Protein AF-A0A4Y2VMX2-F1 (afdb_monomer)

InterPro domains:
  IPR036388 Winged helix-like DNA-binding domain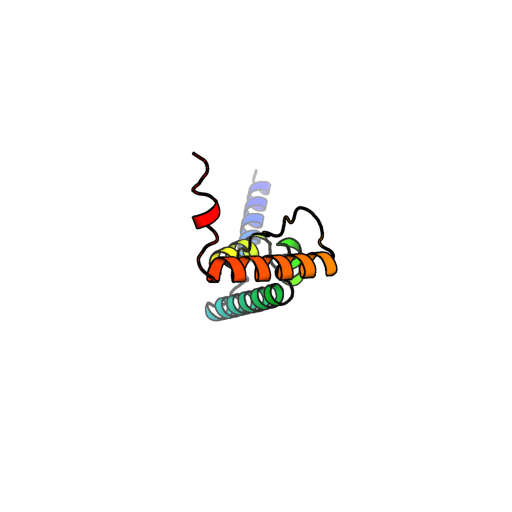 superfamily [G3DSA:1.10.10.10] (38-73)

Nearest PDB structures (foldseek):
  3hos-assembly1_B  TM=8.290E-01  e=6.792E-04  Drosophila mauritiana
  4r79-assembly1_B  TM=8.189E-01  e=7.805E-04  Drosophila mauritiana
  5hoo-assembly1_A  TM=7.854E-01  e=2.066E-03  Drosophila mauritiana
  2zny-assembly2_C  TM=8.912E-01  e=9.463E-02  Pyrococcus horikoshii
  2cfx-assembly1_C  TM=6.845E-01  e=1.436E-01  Bacillus subtilis

pLDDT: mean 76.53, std 14.39, range [38.0, 94.81]

Solvent-accessible surface area (backbone atoms only — not comparable to full-atom values): 7349 Å² total; per-residue (Å²): 112,73,66,59,51,51,52,54,50,51,51,52,51,51,54,50,52,71,72,66,73,75,86,61,50,78,65,53,50,49,52,51,54,50,51,55,52,51,53,54,52,50,50,44,69,76,43,74,80,68,48,66,60,60,54,19,68,76,66,76,43,61,48,69,60,52,52,53,47,34,59,74,70,64,66,73,80,74,90,82,76,83,66,96,65,92,77,52,70,72,57,49,53,56,48,52,52,50,49,51,54,52,50,55,50,53,74,64,68,60,63,69,72,74,71,70,82,81,124

Sequence (119 aa):
MHTEFLLRLTATILCRKQHAEIDLDASEIMILMLKIKNSLVALLHEDSCQTLVELSESLAVDHTTISKRLKALRMIQKQCHRVSYQLKARDVERRLFTYEQLLQRQKREGFLHRFVDWR

Radius of gyration: 29.18 Å; Cα contacts (8 Å, |Δi|>4): 30; chains: 1; bounding box: 73×32×82 Å

Organism: Araneus ventricosus (NCBI:txid182803)

Mean predicted aligned error: 16.68 Å

Foldseek 3Di:
DVVVVVVVVVVVVVVVVVVVPPPQPPVSVVVVVVVLLVVLVVVCVVPVPDDLVNSCVVVVHDSVVVVVSCVVVVVDDDPPPVDVDDDDPVRVVVVVVVVVVVVVVVVVPDPVVVVPPPD

Secondary structure (DSSP, 8-state):
-HHHHHHHHHHHHHHHHHTS-----HHHHHHHHHHHHHHHHHHHHH-TT--HHHHHHHHT--HHHHHHHHHHTT---------SSPPPHHHHHHHHHHHHHHHHHHHTS-TTTTSS---

Structure (mmCIF, N/CA/C/O backbone):
data_AF-A0A4Y2VMX2-F1
#
_entry.id   AF-A0A4Y2VMX2-F1
#
loop_
_atom_site.group_PDB
_atom_site.id
_atom_site.type_symbol
_atom_site.label_atom_id
_atom_site.label_alt_id
_atom_site.label_comp_id
_atom_site.label_asym_id
_atom_site.label_entity_id
_atom_site.label_seq_id
_atom_site.pdbx_PDB_ins_code
_atom_site.Cartn_x
_atom_site.Cartn_y
_atom_site.Cartn_z
_atom_site.occupancy
_atom_site.B_iso_or_equiv
_atom_site.auth_seq_id
_atom_site.auth_comp_id
_atom_site.auth_asym_id
_atom_site.auth_atom_id
_atom_site.pdbx_PDB_model_num
ATOM 1 N N . MET A 1 1 ? 17.153 5.785 -51.614 1.00 56.00 1 MET A N 1
ATOM 2 C CA . MET A 1 1 ? 17.048 4.306 -51.705 1.00 56.00 1 MET A CA 1
ATOM 3 C C . MET A 1 1 ? 18.207 3.580 -51.008 1.00 56.00 1 MET A C 1
ATOM 5 O O . MET A 1 1 ? 17.963 3.077 -49.922 1.00 56.00 1 MET A O 1
ATOM 9 N N . HIS A 1 2 ? 19.454 3.537 -51.511 1.00 58.00 2 HIS A N 1
ATOM 10 C CA . HIS A 1 2 ? 20.529 2.783 -50.812 1.00 58.00 2 HIS A CA 1
ATOM 11 C C . HIS A 1 2 ? 20.955 3.365 -49.446 1.00 58.00 2 HIS A C 1
ATOM 13 O O . HIS A 1 2 ? 21.206 2.611 -48.510 1.00 58.00 2 HIS A O 1
ATOM 19 N N . THR A 1 3 ? 21.013 4.691 -49.303 1.00 58.62 3 THR A N 1
ATOM 20 C CA . THR A 1 3 ? 21.452 5.363 -48.063 1.00 58.62 3 THR A CA 1
ATOM 21 C C . THR A 1 3 ? 20.500 5.136 -46.886 1.00 58.62 3 THR A C 1
ATOM 23 O O . THR A 1 3 ? 20.945 4.816 -45.789 1.00 58.62 3 THR A O 1
ATOM 26 N N . GLU A 1 4 ? 19.187 5.215 -47.112 1.00 64.88 4 GLU A N 1
ATOM 27 C CA . GLU A 1 4 ? 18.166 4.921 -46.094 1.00 64.88 4 GLU A CA 1
ATOM 28 C C . GLU A 1 4 ? 18.179 3.455 -45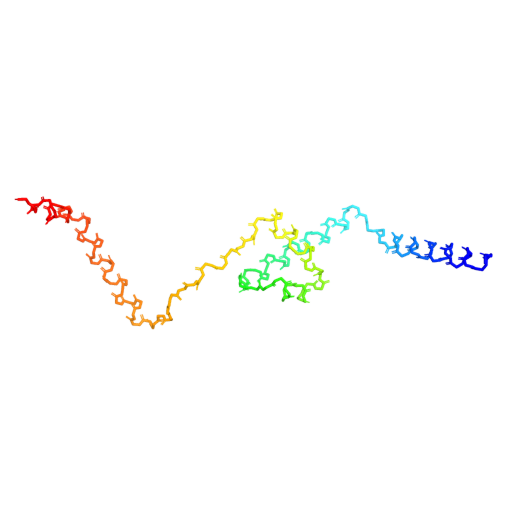.655 1.00 64.88 4 GLU A C 1
ATOM 30 O O . GLU A 1 4 ? 17.960 3.163 -44.481 1.00 64.88 4 GLU A O 1
ATOM 35 N N . PHE A 1 5 ? 18.459 2.525 -46.575 1.00 72.19 5 PHE A N 1
ATOM 36 C CA . PHE A 1 5 ? 18.582 1.109 -46.238 1.00 72.19 5 PHE A CA 1
ATOM 37 C C . PHE A 1 5 ? 19.769 0.867 -45.298 1.00 72.19 5 PHE A C 1
ATOM 39 O O . PHE A 1 5 ? 19.615 0.200 -44.276 1.00 72.19 5 PHE A O 1
ATOM 46 N N . LEU A 1 6 ? 20.924 1.479 -45.587 1.00 74.44 6 LEU A N 1
ATOM 47 C CA . LEU A 1 6 ? 22.097 1.418 -44.713 1.00 74.44 6 LEU A CA 1
ATOM 48 C C . LEU A 1 6 ? 21.833 2.075 -43.350 1.00 74.44 6 LEU A C 1
ATOM 50 O O . LEU A 1 6 ? 22.184 1.482 -42.336 1.00 74.44 6 LEU A O 1
ATOM 54 N N . LEU A 1 7 ? 21.155 3.228 -43.304 1.00 72.75 7 LEU A N 1
ATOM 55 C CA . LEU A 1 7 ? 20.778 3.895 -42.047 1.00 72.75 7 LEU A CA 1
ATOM 56 C C . LEU A 1 7 ? 19.792 3.067 -41.204 1.00 72.75 7 LEU A C 1
ATOM 58 O O . LEU A 1 7 ? 19.941 2.988 -39.986 1.00 72.75 7 LEU A O 1
ATOM 62 N N . ARG A 1 8 ? 18.810 2.399 -41.824 1.00 75.81 8 ARG A N 1
ATOM 63 C CA . ARG A 1 8 ? 17.910 1.473 -41.108 1.00 75.81 8 ARG A CA 1
ATOM 64 C C . ARG A 1 8 ? 18.655 0.233 -40.619 1.00 75.81 8 ARG A C 1
ATOM 66 O O . ARG A 1 8 ? 18.382 -0.234 -39.512 1.00 75.81 8 ARG A O 1
ATOM 73 N N . LEU A 1 9 ? 19.604 -0.285 -41.398 1.00 72.12 9 LEU A N 1
ATOM 74 C CA . LEU A 1 9 ? 20.417 -1.437 -41.009 1.00 72.12 9 LEU A CA 1
ATOM 75 C C . LEU A 1 9 ? 21.340 -1.097 -39.827 1.00 72.12 9 LEU A C 1
ATOM 77 O O . LEU A 1 9 ? 21.352 -1.837 -38.844 1.00 72.12 9 LEU A O 1
ATOM 81 N N . THR A 1 10 ? 22.043 0.040 -39.864 1.00 69.50 10 THR A N 1
ATOM 82 C CA . THR A 1 10 ? 22.903 0.482 -38.753 1.00 69.50 10 THR A CA 1
ATOM 83 C C . THR A 1 10 ? 22.095 0.825 -37.506 1.00 69.50 10 THR A C 1
ATOM 85 O O . THR A 1 10 ? 22.485 0.394 -36.425 1.00 69.50 10 THR A O 1
ATOM 88 N N . ALA A 1 11 ? 20.936 1.483 -37.630 1.00 70.19 11 ALA A N 1
ATOM 89 C CA . ALA A 1 11 ? 20.029 1.711 -36.501 1.00 70.19 11 ALA A CA 1
ATOM 90 C C . ALA A 1 11 ? 19.537 0.391 -35.873 1.00 70.19 11 ALA A C 1
ATOM 92 O O . ALA A 1 11 ? 19.523 0.253 -34.650 1.00 70.19 11 ALA A O 1
ATOM 93 N N . THR A 1 12 ? 19.205 -0.614 -36.692 1.00 67.69 12 THR A N 1
ATOM 94 C CA . THR A 1 12 ? 18.780 -1.940 -36.206 1.00 67.69 12 THR A CA 1
ATOM 95 C C . THR A 1 12 ? 19.921 -2.679 -35.497 1.00 67.69 12 THR A C 1
ATOM 97 O O . THR A 1 12 ? 19.697 -3.316 -34.469 1.00 67.69 12 THR A O 1
ATOM 100 N N . ILE A 1 13 ? 21.154 -2.585 -36.006 1.00 68.44 13 ILE A N 1
ATOM 101 C CA . ILE A 1 13 ? 22.342 -3.198 -35.388 1.00 68.44 13 ILE A CA 1
ATOM 102 C C . ILE A 1 13 ? 22.733 -2.472 -34.090 1.00 68.44 13 ILE A C 1
ATOM 104 O O . ILE A 1 13 ? 23.072 -3.128 -33.107 1.00 68.44 13 ILE A O 1
ATOM 108 N N . LEU A 1 14 ? 22.639 -1.140 -34.052 1.00 61.03 14 LEU A N 1
ATOM 109 C CA . LEU A 1 14 ? 22.915 -0.333 -32.860 1.00 61.03 14 LEU A CA 1
ATOM 110 C C . LEU A 1 14 ? 21.894 -0.613 -31.745 1.00 61.03 14 LEU A C 1
ATOM 112 O O . LEU A 1 14 ? 22.278 -0.824 -30.597 1.00 61.03 14 LEU A O 1
ATOM 116 N N . CYS A 1 15 ? 20.610 -0.712 -32.099 1.00 58.34 15 CYS A N 1
ATOM 117 C CA . CYS A 1 15 ? 19.542 -1.092 -31.175 1.00 58.34 15 CYS A CA 1
ATOM 118 C C . CYS A 1 15 ? 19.725 -2.532 -30.653 1.00 58.34 15 CYS A C 1
ATOM 120 O O . CYS A 1 15 ? 19.591 -2.776 -29.457 1.00 58.34 15 CYS A O 1
ATOM 122 N N . ARG A 1 16 ? 20.146 -3.479 -31.509 1.00 54.94 16 ARG A N 1
ATOM 123 C CA . ARG A 1 16 ? 20.530 -4.835 -31.066 1.00 54.94 16 ARG A CA 1
ATOM 124 C C . ARG A 1 16 ? 21.731 -4.838 -30.117 1.00 54.94 16 ARG A C 1
ATOM 126 O O . ARG A 1 16 ? 21.717 -5.620 -29.176 1.00 54.94 16 ARG A O 1
ATOM 133 N N . LYS A 1 17 ? 22.732 -3.968 -30.315 1.00 51.88 17 LYS A N 1
ATOM 134 C CA . LYS A 1 17 ? 23.859 -3.826 -29.374 1.00 51.88 17 LYS A CA 1
ATOM 135 C C . LYS A 1 17 ? 23.417 -3.308 -28.003 1.00 51.88 17 LYS A C 1
ATOM 137 O O . LYS A 1 17 ? 23.847 -3.862 -27.003 1.00 51.88 17 LYS A O 1
ATOM 142 N N . GLN A 1 18 ? 22.520 -2.323 -27.943 1.00 49.25 18 GLN A N 1
ATOM 143 C CA . GLN A 1 18 ? 21.989 -1.816 -26.665 1.00 49.25 18 GLN A CA 1
ATOM 144 C C . GLN A 1 18 ? 21.154 -2.854 -25.891 1.00 49.25 18 GLN A C 1
ATOM 146 O O . GLN A 1 18 ? 21.035 -2.754 -24.675 1.00 49.25 18 GLN A O 1
ATOM 151 N N . HIS A 1 19 ? 20.610 -3.868 -26.569 1.00 38.00 19 HIS A N 1
ATOM 152 C CA . HIS A 1 19 ? 19.923 -4.998 -25.934 1.00 38.00 19 HIS A CA 1
ATOM 153 C C . HIS A 1 19 ? 20.832 -6.196 -25.605 1.00 38.00 19 HIS A C 1
ATOM 155 O O . HIS A 1 19 ? 20.337 -7.177 -25.057 1.00 38.00 19 HIS A O 1
ATOM 161 N N . ALA A 1 20 ? 22.128 -6.134 -25.926 1.00 47.88 20 ALA A N 1
ATOM 162 C CA . ALA A 1 20 ? 23.084 -7.227 -25.728 1.00 47.88 20 ALA A CA 1
ATOM 163 C C . ALA A 1 20 ? 24.052 -7.002 -24.549 1.00 47.88 20 ALA A C 1
ATOM 165 O O . ALA A 1 20 ? 24.980 -7.781 -24.382 1.00 47.88 20 ALA A O 1
ATOM 166 N N . GLU A 1 21 ? 23.867 -5.943 -23.753 1.00 50.75 21 GLU A N 1
ATOM 167 C CA . GLU A 1 21 ? 24.781 -5.589 -22.655 1.00 50.75 21 GLU A CA 1
ATOM 168 C C . GLU A 1 21 ? 24.033 -5.364 -21.331 1.00 50.75 21 GLU A C 1
ATOM 170 O O . GLU A 1 21 ? 24.202 -4.370 -20.631 1.00 50.75 21 GLU A O 1
ATOM 175 N N . ILE A 1 22 ? 23.189 -6.341 -20.993 1.00 53.59 22 ILE A N 1
ATOM 176 C CA . ILE A 1 22 ? 22.912 -6.723 -19.605 1.00 53.59 22 ILE A CA 1
ATOM 177 C C . ILE A 1 22 ? 22.988 -8.258 -19.554 1.00 53.59 22 ILE A C 1
ATOM 179 O O . ILE A 1 22 ? 21.978 -8.938 -19.373 1.00 53.59 22 ILE A O 1
ATOM 183 N N . ASP A 1 23 ? 24.196 -8.801 -19.738 1.00 55.59 23 ASP A N 1
ATOM 184 C CA . ASP A 1 23 ? 24.535 -10.206 -19.443 1.00 55.59 23 ASP A CA 1
ATOM 185 C C . ASP A 1 23 ? 24.587 -10.411 -17.912 1.00 55.59 23 ASP A C 1
ATOM 187 O O . ASP A 1 23 ? 25.599 -10.816 -17.349 1.00 55.59 23 ASP A O 1
ATOM 191 N N . LEU A 1 24 ? 23.488 -10.082 -17.219 1.00 60.56 24 LEU A N 1
ATOM 192 C CA . LEU A 1 24 ? 23.289 -10.494 -15.832 1.00 60.56 24 LEU A CA 1
ATOM 193 C C . LEU A 1 24 ? 22.926 -11.975 -15.841 1.00 60.56 24 LEU A C 1
ATOM 195 O O . LEU A 1 24 ? 21.917 -12.363 -16.445 1.00 60.56 24 LEU A O 1
ATOM 199 N N . ASP A 1 25 ? 23.703 -12.799 -15.146 1.00 78.25 25 ASP A N 1
ATOM 200 C CA . ASP A 1 25 ? 23.364 -14.213 -15.026 1.00 78.25 25 ASP A CA 1
ATOM 201 C C . ASP A 1 25 ? 22.069 -14.414 -14.204 1.00 78.25 25 ASP A C 1
ATOM 203 O O . ASP A 1 25 ? 21.551 -13.512 -13.533 1.00 78.25 25 ASP A O 1
ATOM 207 N N . ALA A 1 26 ? 21.492 -15.619 -14.250 1.00 72.31 26 ALA A N 1
ATOM 208 C CA . ALA A 1 26 ? 20.229 -15.901 -13.562 1.00 72.31 26 ALA A CA 1
ATOM 209 C C . ALA A 1 26 ? 20.292 -15.673 -12.033 1.00 72.31 26 ALA A C 1
ATOM 211 O O . ALA A 1 26 ? 19.269 -15.364 -11.412 1.00 72.31 26 ALA A O 1
ATOM 212 N N . SER A 1 27 ? 21.474 -15.803 -11.423 1.00 77.44 27 SER A N 1
ATOM 213 C CA . SER A 1 27 ? 21.724 -15.506 -10.012 1.00 77.44 27 SER A CA 1
ATOM 214 C C . SER A 1 27 ? 21.835 -14.000 -9.755 1.00 77.44 27 SER A C 1
ATOM 216 O O . SER A 1 27 ? 21.241 -13.512 -8.792 1.00 77.44 27 SER A O 1
ATOM 218 N N . GLU A 1 28 ? 22.467 -13.235 -10.644 1.00 80.44 28 GLU A N 1
ATOM 219 C CA . GLU A 1 28 ? 22.553 -11.774 -10.540 1.00 80.44 28 GLU A CA 1
ATOM 220 C C . GLU A 1 28 ? 21.180 -11.110 -10.732 1.00 80.44 28 GLU A C 1
ATOM 222 O O . GLU A 1 28 ? 20.789 -10.241 -9.944 1.00 80.44 28 GLU A O 1
ATOM 227 N N . ILE A 1 29 ? 20.378 -11.595 -11.690 1.00 76.38 29 ILE A N 1
ATOM 228 C CA . ILE A 1 29 ? 18.965 -11.209 -11.854 1.00 76.38 29 ILE A CA 1
ATOM 229 C C . ILE A 1 29 ? 18.171 -11.514 -10.573 1.00 76.38 29 ILE A C 1
ATOM 231 O O . ILE A 1 29 ? 17.362 -10.692 -10.126 1.00 76.38 29 ILE A O 1
ATOM 235 N N . MET A 1 30 ? 18.398 -12.678 -9.953 1.00 77.50 30 MET A N 1
ATOM 236 C CA . MET A 1 30 ? 17.739 -13.065 -8.701 1.00 77.50 30 MET A CA 1
ATOM 237 C C . MET A 1 30 ? 18.147 -12.157 -7.529 1.00 77.50 30 MET A C 1
ATOM 239 O O . MET A 1 30 ? 17.276 -11.732 -6.762 1.00 77.50 30 MET A O 1
ATOM 243 N N . ILE A 1 31 ? 19.433 -11.811 -7.411 1.00 84.12 31 ILE A N 1
ATOM 244 C CA . ILE A 1 31 ? 19.964 -10.881 -6.401 1.00 84.12 31 ILE A CA 1
ATOM 245 C C . ILE A 1 31 ? 19.339 -9.492 -6.575 1.00 84.12 31 ILE A C 1
ATOM 247 O O . ILE A 1 31 ? 18.824 -8.928 -5.603 1.00 84.12 31 ILE A O 1
ATOM 251 N N . LEU A 1 32 ? 19.297 -8.965 -7.803 1.00 81.75 32 LEU A N 1
ATOM 252 C CA . LEU A 1 32 ? 18.678 -7.672 -8.106 1.00 81.75 32 LEU A CA 1
ATOM 253 C C . LEU A 1 32 ? 17.180 -7.673 -7.746 1.00 81.75 32 LEU A C 1
ATOM 255 O O . LEU A 1 32 ? 16.692 -6.767 -7.064 1.00 81.75 32 LEU A O 1
ATOM 259 N N . MET A 1 33 ? 16.455 -8.734 -8.119 1.00 81.88 33 MET A N 1
ATOM 260 C CA . MET A 1 33 ? 15.040 -8.910 -7.768 1.00 81.88 33 MET A CA 1
ATOM 261 C C . MET A 1 33 ? 14.793 -8.996 -6.258 1.00 81.88 33 MET A C 1
ATOM 263 O O . MET A 1 33 ? 13.747 -8.526 -5.787 1.00 81.88 33 MET A O 1
ATOM 267 N N . LEU A 1 34 ? 15.698 -9.624 -5.503 1.00 85.38 34 LEU A N 1
ATOM 268 C CA . LEU A 1 34 ? 15.601 -9.732 -4.049 1.00 85.38 34 LEU A CA 1
ATOM 269 C C . LEU A 1 34 ? 15.889 -8.383 -3.378 1.00 85.38 34 LEU A C 1
ATOM 271 O O . LEU A 1 34 ? 15.138 -7.985 -2.488 1.00 85.38 34 LEU A O 1
ATOM 275 N N . LYS A 1 35 ? 16.900 -7.649 -3.859 1.00 87.62 35 LYS A N 1
ATOM 276 C CA . LYS A 1 35 ? 17.241 -6.299 -3.388 1.00 87.62 35 LYS A CA 1
ATOM 277 C C . LYS A 1 35 ? 16.066 -5.334 -3.570 1.00 87.62 35 LYS A C 1
ATOM 279 O O . LYS A 1 35 ? 15.602 -4.768 -2.584 1.00 87.62 35 LYS A O 1
ATOM 284 N N . ILE A 1 36 ? 15.503 -5.249 -4.781 1.00 84.94 36 ILE A N 1
ATOM 285 C CA . ILE A 1 36 ? 14.321 -4.412 -5.071 1.00 84.94 36 ILE A CA 1
ATOM 286 C C . ILE A 1 36 ? 13.131 -4.811 -4.185 1.00 84.94 36 ILE A C 1
ATOM 288 O O . ILE A 1 36 ? 12.446 -3.943 -3.652 1.00 84.94 36 ILE A O 1
ATOM 292 N N . LYS A 1 37 ? 12.889 -6.117 -3.980 1.00 86.62 37 LYS A N 1
ATOM 293 C CA . LYS A 1 37 ? 11.809 -6.597 -3.098 1.00 86.62 37 LYS A CA 1
ATOM 294 C C . LYS A 1 37 ? 11.991 -6.097 -1.661 1.00 86.62 37 LYS A C 1
ATOM 296 O O . LYS A 1 37 ? 11.028 -5.630 -1.064 1.00 86.62 37 LYS A O 1
ATOM 301 N N . ASN A 1 38 ? 13.199 -6.206 -1.115 1.00 89.38 38 ASN A N 1
ATOM 302 C CA . ASN A 1 38 ? 13.470 -5.847 0.274 1.00 89.38 38 ASN A CA 1
ATOM 303 C C . ASN A 1 38 ? 13.403 -4.324 0.484 1.00 89.38 38 ASN A C 1
ATOM 305 O O . ASN A 1 38 ? 12.774 -3.884 1.442 1.00 89.38 38 ASN A O 1
ATOM 309 N N . SER A 1 39 ? 13.957 -3.524 -0.435 1.00 89.31 39 SER A N 1
ATOM 310 C CA . SER A 1 39 ? 13.859 -2.057 -0.386 1.00 89.31 39 SER A CA 1
ATOM 311 C C . SER A 1 39 ? 12.412 -1.563 -0.495 1.00 89.31 39 SER A C 1
ATOM 313 O O . SER A 1 39 ? 12.006 -0.700 0.275 1.00 89.31 39 SER A O 1
ATOM 315 N N . LEU A 1 40 ? 11.605 -2.155 -1.383 1.00 87.81 40 LEU A N 1
ATOM 316 C CA . LEU A 1 40 ? 10.180 -1.830 -1.524 1.00 87.81 40 LEU A CA 1
ATOM 317 C C . LEU A 1 40 ? 9.383 -2.115 -0.237 1.00 87.81 40 LEU A C 1
ATOM 319 O O . LEU A 1 40 ? 8.525 -1.327 0.147 1.00 87.81 40 LEU A O 1
ATOM 323 N N . VAL A 1 41 ? 9.667 -3.237 0.437 1.00 87.56 41 VAL A N 1
ATOM 324 C CA . VAL A 1 41 ? 9.018 -3.593 1.711 1.00 87.56 41 VAL A CA 1
ATOM 325 C C . VAL A 1 41 ? 9.450 -2.655 2.842 1.00 87.56 41 VAL A C 1
ATOM 327 O O . VAL A 1 41 ? 8.612 -2.298 3.663 1.00 87.56 41 VAL A O 1
ATOM 330 N N . ALA A 1 42 ? 10.718 -2.234 2.875 1.00 89.62 42 ALA A N 1
ATOM 331 C CA . ALA A 1 42 ? 11.214 -1.284 3.870 1.00 89.62 42 ALA A CA 1
ATOM 332 C C . ALA A 1 42 ? 10.551 0.099 3.727 1.00 89.62 42 ALA A C 1
ATOM 334 O O . ALA A 1 42 ? 10.020 0.612 4.708 1.00 89.62 42 ALA A O 1
ATOM 335 N N . LEU A 1 43 ? 10.492 0.645 2.505 1.00 88.44 43 LEU A N 1
ATOM 336 C CA . LEU A 1 43 ? 9.845 1.936 2.228 1.00 88.44 43 LEU A CA 1
ATOM 337 C C . LEU A 1 43 ? 8.360 1.935 2.630 1.00 88.44 43 LEU A C 1
ATOM 339 O O . LEU A 1 43 ? 7.911 2.839 3.324 1.00 88.44 43 LEU A O 1
ATOM 343 N N . LEU A 1 44 ? 7.616 0.874 2.293 1.00 85.06 44 LEU A N 1
ATOM 344 C CA . LEU A 1 44 ? 6.201 0.739 2.671 1.00 85.06 44 LEU A CA 1
ATOM 345 C C . LEU A 1 44 ? 5.957 0.471 4.165 1.00 85.06 44 LEU A C 1
ATOM 347 O O . LEU A 1 44 ? 4.825 0.618 4.628 1.00 85.06 44 LEU A O 1
ATOM 351 N N . HIS A 1 45 ? 6.975 0.029 4.906 1.00 85.31 45 HIS A N 1
ATOM 352 C CA . HIS A 1 45 ? 6.907 -0.091 6.362 1.00 85.31 45 HIS A CA 1
ATOM 353 C C . HIS A 1 45 ? 7.143 1.266 7.042 1.00 85.31 45 HIS A C 1
ATOM 355 O O . HIS A 1 45 ? 6.550 1.534 8.084 1.00 85.31 45 HIS A O 1
ATOM 361 N N . GLU A 1 46 ? 8.007 2.108 6.473 1.00 87.00 46 GLU A N 1
ATOM 362 C CA . GLU A 1 46 ? 8.253 3.471 6.952 1.00 87.00 46 GLU A CA 1
ATOM 363 C C . GLU A 1 46 ? 7.075 4.402 6.627 1.00 87.00 46 GLU A C 1
ATOM 365 O O . GLU A 1 46 ? 6.540 5.043 7.532 1.00 87.00 46 GLU A O 1
ATOM 370 N N . ASP A 1 47 ? 6.601 4.403 5.377 1.00 84.31 47 ASP A N 1
ATOM 371 C CA . ASP A 1 47 ? 5.373 5.093 4.980 1.00 84.31 47 ASP A CA 1
ATOM 372 C C . ASP A 1 47 ? 4.522 4.269 3.995 1.00 84.31 47 ASP A C 1
ATOM 374 O O . ASP A 1 47 ? 4.766 4.173 2.792 1.00 84.31 47 ASP A O 1
ATOM 378 N N . SER A 1 48 ? 3.436 3.711 4.531 1.00 80.75 48 SER A N 1
ATOM 379 C CA . SER A 1 48 ? 2.417 2.968 3.777 1.00 80.75 48 SER A CA 1
ATOM 380 C C . SER A 1 48 ? 1.591 3.803 2.783 1.00 80.75 48 SER A C 1
ATOM 382 O O . SER A 1 48 ? 0.864 3.222 1.974 1.00 80.75 48 SER A O 1
ATOM 384 N N . CYS A 1 49 ? 1.646 5.138 2.855 1.00 81.44 49 CYS A N 1
ATOM 385 C CA . CYS A 1 49 ? 0.862 6.048 2.015 1.00 81.44 49 CYS A CA 1
ATOM 386 C C . CYS A 1 49 ? 1.613 6.563 0.775 1.00 81.44 49 CYS A C 1
ATOM 388 O O . CYS A 1 49 ? 1.002 7.282 -0.018 1.00 81.44 49 CYS A O 1
ATOM 390 N N . GLN A 1 50 ? 2.877 6.168 0.577 1.00 84.19 50 GLN A N 1
ATOM 391 C CA . GLN A 1 50 ? 3.681 6.566 -0.581 1.00 84.19 50 GLN A CA 1
ATOM 392 C C . GLN A 1 50 ? 3.015 6.217 -1.917 1.00 84.19 50 GLN A C 1
ATOM 394 O O . GLN A 1 50 ? 2.469 5.127 -2.134 1.00 84.19 50 GLN A O 1
ATOM 399 N N . THR A 1 51 ? 3.104 7.151 -2.855 1.00 85.00 51 THR A N 1
ATOM 400 C CA . THR A 1 51 ? 2.632 6.992 -4.227 1.00 85.00 51 THR A CA 1
ATOM 401 C C . THR A 1 51 ? 3.617 6.184 -5.076 1.00 85.00 51 THR A C 1
ATOM 403 O O . THR A 1 51 ? 4.804 6.050 -4.777 1.00 85.00 51 THR A O 1
ATOM 406 N N . LEU A 1 52 ? 3.143 5.684 -6.223 1.00 86.12 52 LEU A N 1
ATOM 407 C CA . LEU A 1 52 ? 4.003 5.036 -7.224 1.00 86.12 52 LEU A CA 1
ATOM 408 C C . LEU A 1 52 ? 5.097 5.963 -7.789 1.00 86.12 52 LEU A C 1
ATOM 410 O O . LEU A 1 52 ? 6.029 5.458 -8.416 1.00 86.12 52 LEU A O 1
ATOM 414 N N . VAL A 1 53 ? 4.975 7.284 -7.618 1.00 87.44 53 VAL A N 1
ATOM 415 C CA . VAL A 1 53 ? 5.961 8.269 -8.085 1.00 87.44 53 VAL A CA 1
ATOM 416 C C . VAL A 1 53 ? 7.095 8.386 -7.073 1.00 87.44 53 VAL A C 1
ATOM 418 O O . VAL A 1 53 ? 8.237 8.098 -7.423 1.00 87.44 53 VAL A O 1
ATOM 421 N N . GLU A 1 54 ? 6.780 8.633 -5.803 1.00 89.25 54 GLU A N 1
ATOM 422 C CA . GLU A 1 54 ? 7.779 8.705 -4.724 1.00 89.25 54 GLU A CA 1
ATOM 423 C C . GLU A 1 54 ? 8.575 7.391 -4.602 1.00 89.25 54 GLU A C 1
ATOM 425 O O . GLU A 1 54 ? 9.800 7.409 -4.465 1.00 89.25 54 GLU A O 1
ATOM 430 N N . LEU A 1 55 ? 7.909 6.238 -4.764 1.00 88.38 55 LEU A N 1
ATOM 431 C CA . LEU A 1 55 ? 8.567 4.924 -4.806 1.00 88.38 55 LEU A CA 1
ATOM 432 C C . LEU A 1 55 ? 9.507 4.755 -6.013 1.00 88.38 55 LEU A C 1
ATOM 434 O O . LEU A 1 55 ? 10.544 4.104 -5.888 1.00 88.38 55 LEU A O 1
ATOM 438 N N . SER A 1 56 ? 9.162 5.307 -7.181 1.00 89.12 56 SER A N 1
ATOM 439 C CA . SER A 1 56 ? 10.011 5.221 -8.383 1.00 89.12 56 SER A CA 1
ATOM 440 C C . SER A 1 56 ? 11.238 6.115 -8.309 1.00 89.12 56 SER A C 1
ATOM 442 O O . SER A 1 56 ? 12.320 5.688 -8.706 1.00 89.12 56 SER A O 1
ATOM 444 N N . GLU A 1 57 ? 11.083 7.313 -7.745 1.00 91.44 57 GLU A N 1
ATOM 445 C CA . GLU A 1 57 ? 12.167 8.267 -7.525 1.00 91.44 57 GLU A CA 1
ATOM 446 C C . GLU A 1 57 ? 13.133 7.722 -6.467 1.00 91.44 57 GLU A C 1
ATOM 448 O O . GLU A 1 57 ? 14.340 7.679 -6.695 1.00 91.44 57 GLU A O 1
ATOM 453 N N . SER A 1 58 ? 12.598 7.180 -5.365 1.00 89.31 58 SER A N 1
ATOM 454 C CA . SER A 1 58 ? 13.383 6.584 -4.273 1.00 89.31 58 SER A CA 1
ATOM 455 C C . SER A 1 58 ? 14.160 5.328 -4.681 1.00 89.31 58 SER A C 1
ATOM 457 O O . SER A 1 58 ? 15.233 5.062 -4.140 1.00 89.31 58 SE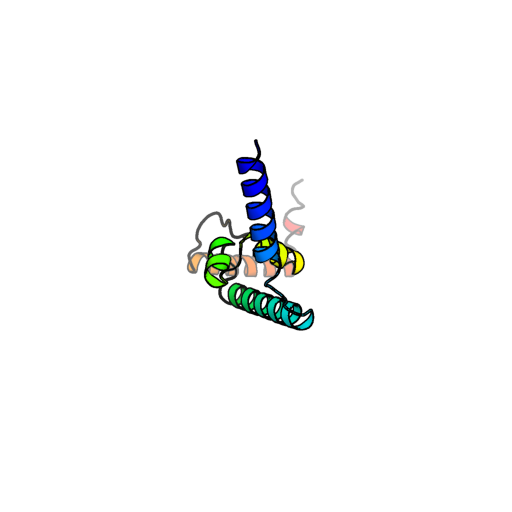R A O 1
ATOM 459 N N . LEU A 1 59 ? 13.627 4.526 -5.611 1.00 87.12 59 LEU A N 1
ATOM 460 C CA . LEU A 1 59 ? 14.258 3.278 -6.062 1.00 87.12 59 LEU A CA 1
ATOM 461 C C . LEU A 1 59 ? 15.012 3.410 -7.395 1.00 87.12 59 LEU A C 1
ATOM 463 O O . LEU A 1 59 ? 15.689 2.458 -7.781 1.00 87.12 59 LEU A O 1
ATOM 467 N N . ALA A 1 60 ? 14.890 4.541 -8.100 1.00 88.69 60 ALA A N 1
ATOM 468 C CA . ALA A 1 60 ? 15.325 4.729 -9.489 1.00 88.69 60 ALA A CA 1
ATOM 469 C C . ALA A 1 60 ? 14.812 3.626 -10.450 1.00 88.69 60 ALA A C 1
ATOM 471 O O . ALA A 1 60 ? 15.519 3.173 -11.351 1.00 88.69 60 ALA A O 1
ATOM 472 N N . VAL A 1 61 ? 13.569 3.170 -10.245 1.00 87.19 61 VAL A N 1
ATOM 473 C CA . VAL A 1 61 ? 12.926 2.079 -11.003 1.00 87.19 61 VAL A CA 1
ATOM 474 C C . VAL A 1 61 ? 11.585 2.550 -11.558 1.00 87.19 61 VAL A C 1
ATOM 476 O O . VAL A 1 61 ? 10.770 3.102 -10.828 1.00 87.19 61 VAL A O 1
ATOM 479 N N . ASP A 1 62 ? 11.320 2.260 -12.835 1.00 89.56 62 ASP A N 1
ATOM 480 C CA . ASP A 1 62 ? 10.069 2.616 -13.518 1.00 89.56 62 ASP A CA 1
ATOM 481 C C . ASP A 1 62 ? 8.792 2.194 -12.752 1.00 89.56 62 ASP A C 1
ATOM 483 O O . ASP A 1 62 ? 8.662 1.057 -12.270 1.00 89.56 62 ASP A O 1
ATOM 487 N N . HIS A 1 63 ? 7.796 3.089 -12.731 1.00 86.44 63 HIS A N 1
ATOM 488 C CA . HIS A 1 63 ? 6.511 2.889 -12.058 1.00 86.44 63 HIS A CA 1
ATOM 489 C C . HIS A 1 63 ? 5.795 1.605 -12.505 1.00 86.44 63 HIS A C 1
ATOM 491 O O . HIS A 1 63 ? 5.114 0.971 -11.693 1.00 86.44 63 HIS A O 1
ATOM 497 N N . THR A 1 64 ? 5.919 1.184 -13.776 1.00 86.56 64 THR A N 1
ATOM 498 C CA . THR A 1 64 ? 5.250 -0.046 -14.245 1.00 86.56 64 THR A CA 1
ATOM 499 C C . THR A 1 64 ? 5.876 -1.291 -13.623 1.00 86.56 64 THR A C 1
ATOM 501 O O . THR A 1 64 ? 5.160 -2.244 -13.306 1.00 86.56 64 THR A O 1
ATOM 504 N N . THR A 1 65 ? 7.191 -1.276 -13.395 1.00 86.56 65 THR A N 1
ATOM 505 C CA . THR A 1 65 ? 7.924 -2.355 -12.718 1.00 86.56 65 THR A CA 1
ATOM 506 C C . THR A 1 65 ? 7.531 -2.430 -11.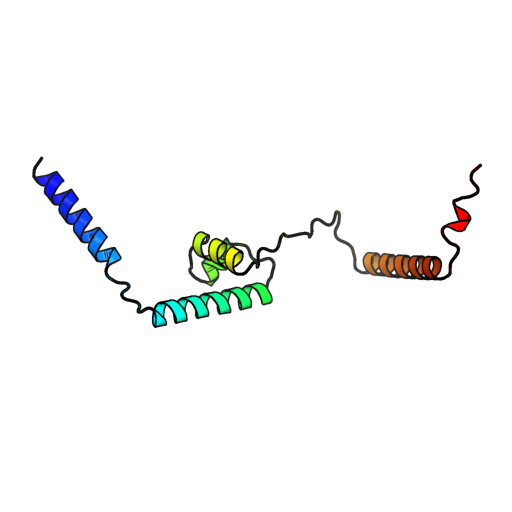245 1.00 86.56 65 THR A C 1
ATOM 508 O O . THR A 1 65 ? 7.207 -3.515 -10.754 1.00 86.56 65 THR A O 1
ATOM 511 N N . ILE A 1 66 ? 7.444 -1.282 -10.567 1.00 87.44 66 ILE A N 1
ATOM 512 C CA . ILE A 1 66 ? 6.977 -1.189 -9.174 1.00 87.44 66 ILE A CA 1
ATOM 513 C C . ILE A 1 66 ? 5.525 -1.668 -9.053 1.00 87.44 66 ILE A C 1
ATOM 515 O O . ILE A 1 66 ? 5.234 -2.541 -8.237 1.00 87.44 66 ILE A O 1
ATOM 519 N N . SER A 1 67 ? 4.626 -1.202 -9.922 1.00 86.31 67 SER A N 1
ATOM 520 C CA . SER A 1 67 ? 3.215 -1.617 -9.955 1.00 86.31 67 SER A CA 1
ATOM 521 C C . SER A 1 67 ? 3.049 -3.131 -10.168 1.00 86.31 67 SER A C 1
ATOM 523 O O . SER A 1 67 ? 2.336 -3.800 -9.411 1.00 86.31 67 SER A O 1
ATOM 525 N N . LYS A 1 68 ? 3.782 -3.719 -11.129 1.00 87.88 68 LYS A N 1
ATOM 526 C CA . LYS A 1 68 ? 3.833 -5.182 -11.334 1.00 87.88 68 LYS A CA 1
ATOM 527 C C . LYS A 1 68 ? 4.333 -5.910 -10.080 1.00 87.88 68 LYS A C 1
ATOM 529 O O . LYS A 1 68 ? 3.764 -6.940 -9.714 1.00 87.88 68 LYS A O 1
ATOM 534 N N . ARG A 1 69 ? 5.362 -5.383 -9.402 1.00 86.00 69 ARG A N 1
ATOM 535 C CA . ARG A 1 69 ? 5.950 -5.996 -8.198 1.00 86.00 69 ARG A CA 1
ATOM 536 C C . ARG A 1 69 ? 5.007 -5.931 -6.997 1.00 86.00 69 ARG A C 1
ATOM 538 O O . ARG A 1 69 ? 4.806 -6.959 -6.357 1.00 86.00 69 ARG A O 1
ATOM 545 N N . LEU A 1 70 ? 4.362 -4.791 -6.749 1.00 87.38 70 LEU A N 1
ATOM 546 C CA . LEU A 1 70 ? 3.334 -4.626 -5.711 1.00 87.38 70 LEU A CA 1
ATOM 547 C C . LEU A 1 70 ? 2.152 -5.575 -5.932 1.00 87.38 70 LEU A C 1
ATOM 549 O O . LEU A 1 70 ? 1.694 -6.223 -4.989 1.00 87.38 70 LEU A O 1
ATOM 553 N N . LYS A 1 71 ? 1.705 -5.727 -7.186 1.00 86.75 71 LYS A N 1
ATOM 554 C CA . LYS A 1 71 ? 0.654 -6.684 -7.560 1.00 86.75 71 LYS A CA 1
ATOM 555 C C . LYS A 1 71 ? 1.071 -8.134 -7.301 1.00 86.75 71 LYS A C 1
ATOM 557 O O . LYS A 1 71 ? 0.278 -8.892 -6.746 1.00 86.75 71 LYS A O 1
ATOM 562 N N . ALA A 1 72 ? 2.303 -8.510 -7.646 1.00 85.69 72 ALA A N 1
ATOM 563 C CA . ALA A 1 72 ? 2.841 -9.847 -7.379 1.00 85.69 72 ALA A CA 1
ATOM 564 C C . ALA A 1 72 ? 2.983 -10.138 -5.872 1.00 85.69 72 ALA A C 1
ATOM 566 O O . ALA A 1 72 ? 2.662 -11.237 -5.427 1.00 85.69 72 ALA A O 1
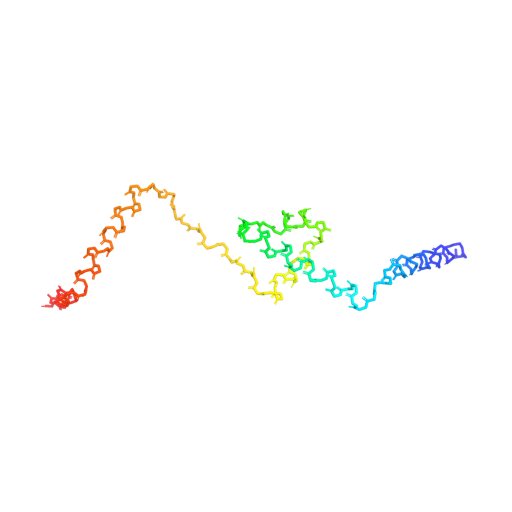ATOM 567 N N . LEU A 1 73 ? 3.395 -9.142 -5.081 1.00 83.44 73 LEU A N 1
ATOM 568 C CA . LEU A 1 73 ? 3.490 -9.220 -3.617 1.00 83.44 73 LEU A CA 1
ATOM 569 C C . LEU A 1 73 ? 2.130 -9.101 -2.905 1.00 83.44 73 LEU A C 1
ATOM 571 O O . LEU A 1 73 ? 2.067 -9.262 -1.690 1.00 83.44 73 LEU A O 1
ATOM 575 N N . ARG A 1 74 ? 1.045 -8.812 -3.640 1.00 82.62 74 ARG A N 1
ATOM 576 C CA . ARG A 1 74 ? -0.297 -8.493 -3.114 1.00 82.62 74 ARG A CA 1
ATOM 577 C C . ARG A 1 74 ? -0.328 -7.294 -2.147 1.00 82.62 74 ARG A C 1
ATOM 579 O O . ARG A 1 74 ? -1.293 -7.131 -1.408 1.00 82.62 74 ARG A O 1
ATOM 586 N N . MET A 1 75 ? 0.670 -6.411 -2.201 1.00 76.75 75 MET A N 1
ATOM 587 C CA . MET A 1 75 ? 0.799 -5.219 -1.345 1.00 76.75 75 MET A CA 1
ATOM 588 C C . MET A 1 75 ? 0.056 -3.996 -1.915 1.00 76.75 75 MET A C 1
ATOM 590 O O . MET A 1 75 ? 0.500 -2.861 -1.775 1.00 76.75 75 MET A O 1
ATOM 594 N N . ILE A 1 76 ? -1.081 -4.214 -2.583 1.00 68.00 76 ILE A N 1
ATOM 595 C CA . ILE A 1 76 ? -1.927 -3.125 -3.086 1.00 68.00 76 ILE A CA 1
ATOM 596 C C . ILE A 1 76 ? -2.848 -2.684 -1.945 1.00 68.00 76 ILE A C 1
ATOM 598 O O . ILE A 1 76 ? -3.952 -3.211 -1.788 1.00 68.00 76 ILE A O 1
ATOM 602 N N . GLN A 1 77 ? -2.397 -1.724 -1.137 1.00 65.81 77 GLN A N 1
ATOM 603 C CA . GLN A 1 77 ? -3.274 -1.072 -0.169 1.00 65.81 77 GLN A CA 1
ATOM 604 C C . GLN A 1 77 ? -4.182 -0.060 -0.875 1.00 65.81 77 GLN A C 1
ATOM 606 O O . GLN A 1 77 ? -3.734 0.789 -1.643 1.00 65.81 77 GLN A O 1
ATOM 611 N N . LYS A 1 78 ? -5.486 -0.139 -0.599 1.00 67.38 78 LYS A N 1
ATOM 612 C CA . LYS A 1 78 ? -6.446 0.899 -0.977 1.00 67.38 78 LYS A CA 1
ATOM 613 C C . LYS A 1 78 ? -6.514 1.907 0.163 1.00 67.38 78 LYS A C 1
ATOM 615 O O . LYS A 1 78 ? -6.858 1.526 1.280 1.00 67.38 78 LYS A O 1
ATOM 620 N N . GLN A 1 79 ? -6.249 3.183 -0.115 1.00 62.16 79 GLN A N 1
ATOM 621 C CA . GLN A 1 79 ? -6.350 4.240 0.891 1.00 62.16 79 GLN A CA 1
ATOM 622 C C . GLN A 1 79 ? -7.815 4.392 1.344 1.00 62.16 79 GLN A C 1
ATOM 624 O O . GLN A 1 79 ? -8.642 5.019 0.685 1.00 62.16 79 GLN A O 1
ATOM 629 N N . CYS A 1 80 ? -8.154 3.772 2.475 1.00 55.09 80 CYS A N 1
ATOM 630 C CA . CYS A 1 80 ? -9.519 3.709 3.007 1.00 55.09 80 CYS A CA 1
ATOM 631 C C . CYS A 1 80 ? -9.819 4.841 4.011 1.00 55.09 80 CYS A C 1
ATOM 633 O O . CYS A 1 80 ? -10.724 4.726 4.833 1.00 55.09 80 CYS A O 1
ATOM 635 N N . HIS A 1 81 ? -9.069 5.946 3.944 1.00 63.22 81 HIS A N 1
ATOM 636 C CA . HIS A 1 81 ? -9.075 7.016 4.946 1.00 63.22 81 HIS A CA 1
ATOM 637 C C . HIS A 1 81 ? -9.986 8.209 4.596 1.00 63.22 81 HIS A C 1
ATOM 639 O O . HIS A 1 81 ? -9.725 9.341 4.994 1.00 63.22 81 HIS A O 1
ATOM 645 N N . ARG A 1 82 ? -11.087 7.998 3.860 1.00 61.06 82 ARG A N 1
ATOM 646 C CA . ARG A 1 82 ? -12.058 9.078 3.594 1.00 61.06 82 ARG A CA 1
ATOM 647 C C . ARG A 1 82 ? -12.998 9.278 4.790 1.00 61.06 82 ARG A C 1
ATOM 649 O O . ARG A 1 82 ? 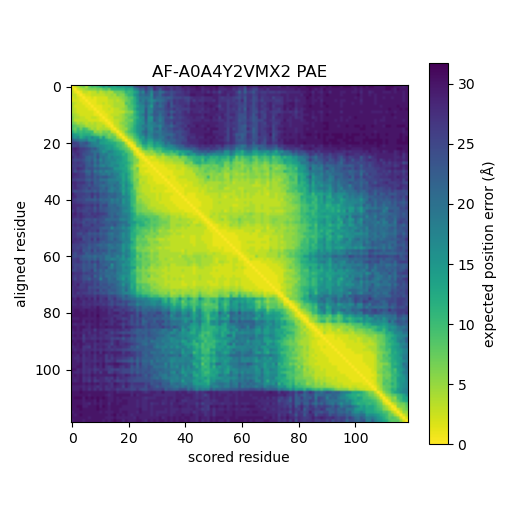-14.201 9.041 4.702 1.00 61.06 82 ARG A O 1
ATOM 656 N N . VAL A 1 83 ? -12.425 9.694 5.919 1.00 64.69 83 VAL A N 1
ATOM 657 C CA . VAL A 1 83 ? -13.171 10.143 7.101 1.00 64.69 83 VAL A CA 1
ATOM 658 C C . VAL A 1 83 ? -13.832 11.480 6.762 1.00 64.69 83 VAL A C 1
ATOM 660 O O . VAL A 1 83 ? -13.199 12.362 6.188 1.00 64.69 83 VAL A O 1
ATOM 663 N N . SER A 1 84 ? -15.115 11.638 7.086 1.00 69.38 84 SER A N 1
ATOM 664 C CA . SER A 1 84 ? -15.916 12.802 6.674 1.00 69.38 84 SER A CA 1
ATOM 665 C C . SER A 1 84 ? -15.489 14.133 7.307 1.00 69.38 84 SER A C 1
ATOM 667 O O . SER A 1 84 ? -15.880 15.187 6.813 1.00 69.38 84 SER A O 1
ATOM 669 N N . TYR A 1 85 ? -14.707 14.099 8.387 1.00 77.94 85 TYR A N 1
ATOM 670 C CA . TYR A 1 85 ? -14.093 15.259 9.035 1.00 77.94 85 TYR A CA 1
ATOM 671 C C . TYR A 1 85 ? -12.921 14.817 9.914 1.00 77.94 85 TYR A C 1
ATOM 673 O O . TYR A 1 85 ? -12.909 13.706 10.447 1.00 77.94 85 TYR A O 1
ATOM 681 N N . GLN A 1 86 ? -11.950 15.710 10.107 1.00 81.75 86 GLN A N 1
ATOM 682 C CA . GLN A 1 86 ? -10.840 15.480 11.026 1.00 81.75 86 GLN A CA 1
ATOM 683 C C . GLN A 1 86 ? -11.345 15.540 12.476 1.00 81.75 86 GLN A C 1
ATOM 685 O O . GLN A 1 86 ? -11.872 16.557 12.928 1.00 81.75 86 GLN A O 1
ATOM 690 N N . LEU A 1 87 ? -11.207 14.433 13.207 1.00 83.81 87 LEU A N 1
ATOM 691 C CA . LEU A 1 87 ? -11.588 14.341 14.616 1.00 83.81 87 LEU A CA 1
ATOM 692 C C . LEU A 1 87 ? -10.504 14.949 15.510 1.00 83.81 87 LEU A C 1
ATOM 694 O O . LEU A 1 87 ? -9.325 14.627 15.369 1.00 83.81 87 LEU A O 1
ATOM 698 N N . LYS A 1 88 ? -10.902 15.779 16.479 1.00 90.06 88 LYS A N 1
ATOM 699 C CA . LYS A 1 88 ? -10.009 16.201 17.570 1.00 90.06 88 LYS A CA 1
ATOM 700 C C . LYS A 1 88 ? -9.872 15.055 18.575 1.00 90.06 88 LYS A C 1
ATOM 702 O O . LYS A 1 88 ? -10.824 14.301 18.762 1.00 90.06 88 LYS A O 1
ATOM 707 N N . ALA A 1 89 ? -8.743 14.966 19.283 1.00 88.50 89 ALA A N 1
ATOM 708 C CA . ALA A 1 89 ? -8.494 13.912 20.280 1.00 88.50 89 ALA A CA 1
ATOM 709 C C . ALA A 1 89 ? -9.656 13.748 21.286 1.00 88.50 89 ALA A C 1
ATOM 711 O O . ALA A 1 89 ? -10.187 12.653 21.451 1.00 88.50 89 ALA A O 1
ATOM 712 N N . ARG A 1 90 ? -10.167 14.866 21.826 1.00 93.00 90 ARG A N 1
ATOM 713 C CA . ARG A 1 90 ? -11.353 14.910 22.704 1.00 93.00 90 ARG A CA 1
ATOM 714 C C . ARG A 1 90 ? -12.606 14.257 22.100 1.00 93.00 90 ARG A C 1
ATOM 716 O O . ARG A 1 90 ? -13.416 13.685 22.826 1.00 93.00 90 ARG A O 1
ATOM 723 N N . ASP A 1 91 ? -12.808 14.370 20.790 1.00 88.94 91 ASP A N 1
ATOM 724 C CA . ASP A 1 91 ? -13.977 13.799 20.115 1.00 88.94 91 ASP A CA 1
ATOM 725 C C . ASP A 1 91 ? -13.798 12.300 19.841 1.00 88.94 91 ASP A C 1
ATOM 727 O O . ASP A 1 91 ? -14.789 11.569 19.818 1.00 88.94 91 ASP A O 1
ATOM 731 N N . VAL A 1 92 ? -12.551 11.830 19.707 1.00 89.69 92 VAL A N 1
ATOM 732 C CA . VAL A 1 92 ? -12.208 10.398 19.694 1.00 89.69 92 VAL A CA 1
ATOM 733 C C . VAL A 1 92 ? -12.479 9.786 21.070 1.00 89.69 92 VAL A C 1
ATOM 735 O O . VAL A 1 92 ? -13.245 8.829 21.155 1.00 89.69 92 VAL A O 1
ATOM 738 N N . GLU A 1 93 ? -11.955 10.382 22.146 1.00 94.38 93 GLU A N 1
ATOM 739 C CA . GLU A 1 93 ? -12.160 9.939 23.538 1.00 94.38 93 GLU A CA 1
ATOM 740 C C . GLU A 1 93 ? -13.648 9.824 23.897 1.00 94.38 93 GLU A C 1
ATOM 742 O O . GLU A 1 93 ? -14.112 8.781 24.358 1.00 94.38 93 GLU A O 1
ATOM 747 N N . ARG A 1 94 ? -14.433 10.875 23.615 1.00 94.62 94 ARG A N 1
ATOM 748 C CA . ARG A 1 94 ? -15.887 10.894 23.860 1.00 94.62 94 ARG A CA 1
ATOM 749 C C . ARG A 1 94 ? -16.622 9.771 23.132 1.00 94.62 94 ARG A C 1
ATOM 751 O O . ARG A 1 94 ? -17.593 9.227 23.664 1.00 94.62 94 ARG A O 1
ATOM 758 N N . ARG A 1 95 ? -16.188 9.422 21.920 1.00 93.56 95 ARG A N 1
ATOM 759 C CA . ARG A 1 95 ? -16.811 8.356 21.123 1.00 93.56 95 ARG A CA 1
ATOM 760 C C . ARG A 1 95 ? -16.390 6.984 21.609 1.00 93.56 95 ARG A C 1
ATOM 762 O O . ARG A 1 95 ? -17.264 6.136 21.735 1.00 93.56 95 ARG A O 1
ATOM 769 N N . LEU A 1 96 ? -15.116 6.798 21.953 1.00 94.81 96 LEU A N 1
ATOM 770 C CA . LEU A 1 96 ? -14.625 5.568 22.572 1.00 94.81 96 LEU A CA 1
ATOM 771 C C . LEU A 1 96 ? -15.420 5.259 23.849 1.00 94.81 96 LEU A C 1
ATOM 773 O O . LEU A 1 96 ? -16.047 4.207 23.939 1.00 94.81 96 LEU A O 1
ATOM 777 N N . PHE A 1 97 ? -15.524 6.236 24.755 1.00 94.69 97 PHE A N 1
ATOM 778 C CA . PHE A 1 97 ? -16.312 6.122 25.983 1.00 94.69 97 PHE A CA 1
ATOM 779 C C . PHE A 1 97 ? -17.788 5.799 25.702 1.00 94.69 97 PHE A C 1
ATOM 781 O O . PHE A 1 97 ? -18.371 4.917 26.329 1.00 94.69 97 PHE A O 1
ATOM 788 N N . THR A 1 98 ? -18.406 6.468 24.721 1.00 94.69 98 THR A N 1
ATOM 789 C CA . THR A 1 98 ? -19.801 6.185 24.339 1.00 94.69 98 THR A CA 1
ATOM 790 C C . THR A 1 98 ? -19.962 4.754 23.814 1.00 94.69 98 THR A C 1
ATOM 792 O O . THR A 1 98 ? -20.905 4.066 24.208 1.00 94.69 98 THR A O 1
ATOM 795 N N . TYR A 1 99 ? -19.038 4.275 22.975 1.00 93.56 99 TYR A N 1
ATOM 796 C CA . TYR A 1 99 ? -19.042 2.898 22.475 1.00 93.56 99 TYR A CA 1
ATOM 797 C C . TYR A 1 99 ? -18.863 1.874 23.595 1.00 93.56 99 TYR A C 1
ATOM 799 O O . TYR A 1 99 ? -19.600 0.892 23.623 1.00 93.56 99 TYR A O 1
ATOM 807 N N . GLU A 1 100 ? -17.957 2.104 24.544 1.00 94.38 100 GLU A N 1
ATOM 808 C CA . GLU A 1 100 ? -17.765 1.224 25.703 1.00 94.38 100 GLU A CA 1
ATOM 809 C C . GLU A 1 100 ? -19.033 1.126 26.558 1.00 94.38 100 GLU A C 1
ATOM 811 O O . GLU A 1 100 ? -19.463 0.024 26.900 1.00 94.38 100 GLU A O 1
ATOM 816 N N . GLN A 1 101 ? -19.686 2.257 26.845 1.00 91.94 101 GLN A N 1
ATOM 817 C CA . GLN A 1 101 ? -20.943 2.286 27.600 1.00 91.94 101 GLN A CA 1
ATOM 818 C C . GLN A 1 101 ? -22.077 1.554 26.865 1.00 91.94 101 GLN A C 1
ATOM 820 O O . GLN A 1 101 ? -22.837 0.803 27.482 1.00 91.94 101 GLN A O 1
ATOM 825 N N . LEU A 1 102 ? -22.193 1.729 25.545 1.00 88.25 102 LEU A N 1
ATOM 826 C CA . LEU A 1 102 ? -23.178 1.014 24.727 1.00 88.25 102 LEU A CA 1
ATOM 827 C C . LEU A 1 102 ? -22.875 -0.490 24.651 1.00 88.25 102 LEU A C 1
ATOM 829 O O . LEU A 1 102 ? -23.787 -1.297 24.825 1.00 88.25 102 LEU A O 1
ATOM 833 N N . LEU A 1 103 ? -21.609 -0.878 24.491 1.00 88.88 103 LEU A N 1
ATOM 834 C CA . LEU A 1 103 ? -21.17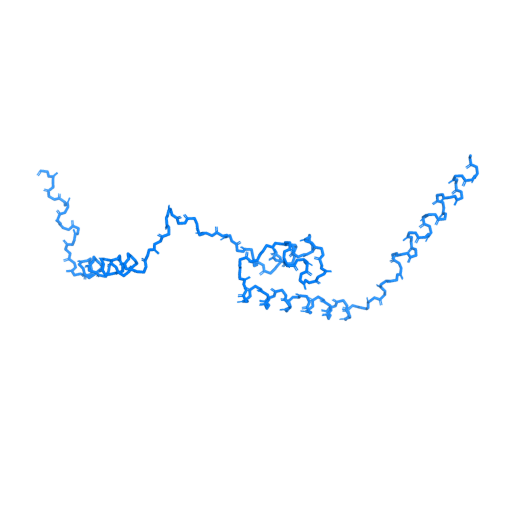6 -2.276 24.459 1.00 88.88 103 LEU A CA 1
ATOM 835 C C . LEU A 1 103 ? -21.399 -2.971 25.810 1.00 88.88 103 LEU A C 1
ATOM 837 O O . LEU A 1 103 ? -21.853 -4.114 25.848 1.00 88.88 103 LEU A O 1
ATOM 841 N N . GLN A 1 104 ? -21.143 -2.287 26.930 1.00 87.88 104 GLN A N 1
ATOM 842 C CA . GLN A 1 104 ? -21.479 -2.798 28.263 1.00 87.88 104 GLN A CA 1
ATOM 843 C C . GLN A 1 104 ? -22.992 -2.979 28.439 1.00 87.88 104 GLN A C 1
ATOM 845 O O . GLN A 1 104 ? -23.415 -3.980 29.012 1.00 87.88 104 GLN A O 1
ATOM 850 N N . ARG A 1 105 ? -23.818 -2.056 27.929 1.00 83.06 105 ARG A N 1
ATOM 851 C CA . ARG A 1 105 ? -25.288 -2.185 27.955 1.00 83.06 105 ARG A CA 1
ATOM 852 C C . ARG A 1 105 ? -25.794 -3.317 27.058 1.00 83.06 105 ARG A C 1
ATOM 854 O O . ARG A 1 105 ? -26.729 -4.006 27.449 1.00 83.06 105 ARG A O 1
ATOM 861 N N . GLN A 1 106 ? -25.169 -3.538 25.901 1.00 80.06 106 GLN A N 1
ATOM 862 C CA . GLN A 1 106 ? -25.478 -4.654 25.003 1.00 80.06 106 GLN A CA 1
ATOM 863 C C . GLN A 1 106 ? -25.155 -6.006 25.658 1.00 80.06 106 GLN A C 1
ATOM 865 O O . GLN A 1 106 ? -25.993 -6.903 25.651 1.00 80.06 106 GLN A O 1
ATOM 870 N N . LYS A 1 107 ? -23.967 -6.134 26.267 1.00 82.19 107 LYS A N 1
ATOM 871 C CA . LYS A 1 107 ? -23.493 -7.364 26.931 1.00 82.19 107 LYS A CA 1
ATOM 872 C C . LYS A 1 107 ? -24.271 -7.753 28.193 1.00 82.19 107 LYS A C 1
ATOM 874 O O . LYS A 1 107 ? -24.130 -8.879 28.646 1.00 82.19 107 LYS A O 1
ATOM 879 N N . ARG A 1 108 ? -25.057 -6.843 28.776 1.00 79.88 108 ARG A N 1
A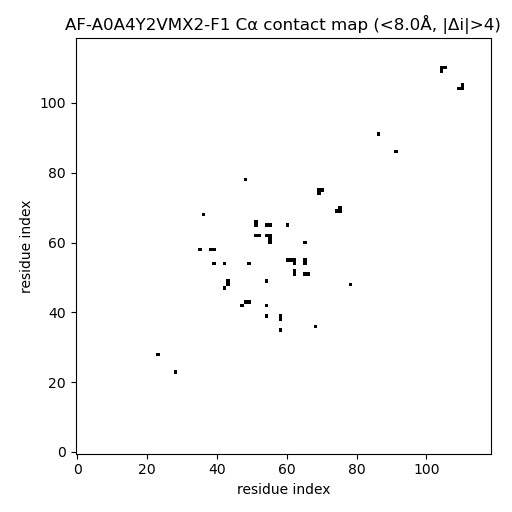TOM 880 C CA . ARG A 1 108 ? -25.853 -7.086 29.996 1.00 79.88 108 ARG A CA 1
ATOM 881 C C . ARG A 1 108 ? -27.245 -7.684 29.729 1.00 79.88 108 ARG A C 1
ATOM 883 O O . ARG A 1 108 ? -28.044 -7.677 30.650 1.00 79.88 108 ARG A O 1
ATOM 890 N N . GLU A 1 109 ? -27.506 -8.143 28.500 1.00 62.97 109 GLU A N 1
ATOM 891 C CA . GLU A 1 109 ? -28.758 -8.748 27.999 1.00 62.97 109 GLU A CA 1
ATOM 892 C C . GLU A 1 109 ? -30.050 -7.988 28.363 1.00 62.97 109 GLU A C 1
ATOM 894 O O . GLU A 1 109 ? -30.535 -7.983 29.488 1.00 62.97 109 GLU A O 1
ATOM 899 N N . GLY A 1 110 ? -30.646 -7.315 27.374 1.00 60.81 110 GLY A N 1
ATOM 900 C CA . GLY A 1 110 ? -31.852 -6.506 27.603 1.00 60.81 110 GLY A CA 1
ATOM 901 C C . GLY A 1 110 ? -32.022 -5.302 26.681 1.00 60.81 110 GLY A C 1
ATOM 902 O O . GLY A 1 110 ? -33.065 -4.653 26.709 1.00 60.81 110 GLY A O 1
ATOM 903 N N . PHE A 1 111 ? -31.023 -4.974 25.853 1.00 55.75 111 PHE A N 1
ATOM 904 C CA . PHE A 1 111 ? -31.110 -3.795 24.985 1.00 55.75 111 PHE A CA 1
ATOM 905 C C . PHE A 1 111 ? -32.163 -3.950 23.874 1.00 55.75 111 PHE A C 1
ATOM 907 O O . PHE A 1 111 ? -32.866 -2.992 23.572 1.00 55.75 111 PHE A O 1
ATOM 914 N N . LEU A 1 112 ? -32.325 -5.159 23.318 1.00 59.34 112 LEU A N 1
ATOM 915 C CA . LEU A 1 112 ? -33.331 -5.449 22.285 1.00 59.34 112 LEU A CA 1
ATOM 916 C C . LEU A 1 112 ? -34.747 -5.650 22.847 1.00 59.34 112 LEU A C 1
ATOM 918 O O . LEU A 1 112 ? -35.707 -5.276 22.183 1.00 59.34 112 LEU A O 1
ATOM 922 N N . HIS A 1 113 ? -34.891 -6.136 24.087 1.00 57.03 113 HIS A N 1
ATOM 923 C CA . HIS A 1 113 ? -36.203 -6.310 24.734 1.00 57.03 113 HIS A CA 1
ATOM 924 C C . HIS A 1 113 ? -37.004 -5.004 24.855 1.00 57.03 113 HIS A C 1
ATOM 926 O O . HIS A 1 113 ? -38.219 -5.045 24.977 1.00 57.03 113 HIS A O 1
ATOM 932 N N . ARG A 1 114 ? -36.345 -3.840 24.781 1.00 54.19 114 ARG A N 1
ATOM 933 C CA . ARG A 1 114 ? -36.985 -2.522 24.905 1.00 54.19 114 ARG A CA 1
ATOM 934 C C . ARG A 1 114 ? -37.514 -1.932 23.590 1.00 54.19 114 ARG A C 1
ATOM 936 O O . ARG A 1 114 ? -38.121 -0.869 23.629 1.00 54.19 114 ARG A O 1
ATOM 943 N N . PHE A 1 115 ? -37.257 -2.577 22.449 1.00 55.66 115 PHE A N 1
ATOM 944 C CA . PHE A 1 115 ? -37.679 -2.103 21.120 1.00 55.66 115 PHE A CA 1
ATOM 945 C C . PHE A 1 115 ? -38.822 -2.925 20.500 1.00 55.66 115 PHE A C 1
ATOM 947 O O . PHE A 1 115 ? -39.294 -2.572 19.423 1.00 55.66 115 PHE A O 1
ATOM 954 N N . VAL A 1 116 ? -39.260 -4.013 21.145 1.00 53.53 116 VAL A N 1
ATOM 955 C CA . VAL A 1 116 ? -40.284 -4.926 20.598 1.00 53.53 116 VAL A CA 1
ATOM 956 C C . VAL A 1 116 ? -41.716 -4.519 20.997 1.00 53.53 1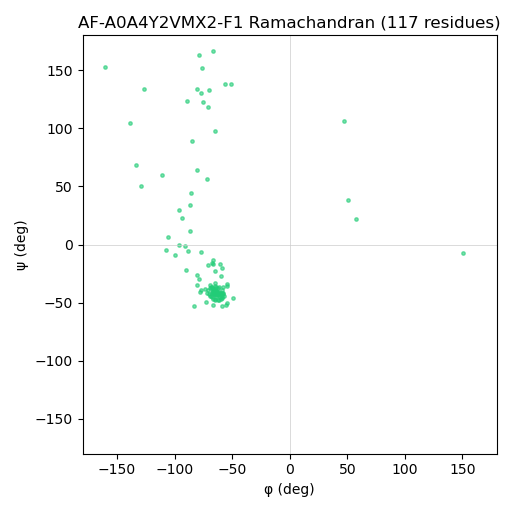16 VAL A C 1
ATOM 958 O O . VAL A 1 116 ? -42.651 -4.818 20.261 1.00 53.53 116 VAL A O 1
ATOM 961 N N . ASP A 1 117 ? -41.890 -3.747 22.076 1.00 50.56 117 ASP A N 1
ATOM 962 C CA . ASP A 1 117 ? -43.196 -3.305 22.606 1.00 50.56 117 ASP A CA 1
ATOM 963 C C . ASP A 1 117 ? -43.747 -2.020 21.935 1.00 50.56 117 ASP A C 1
ATOM 965 O O . ASP A 1 117 ? -44.226 -1.106 22.604 1.00 50.56 117 ASP A O 1
ATOM 969 N N . TRP A 1 118 ? -43.677 -1.918 20.601 1.00 44.50 118 TRP A N 1
ATOM 970 C CA . TRP A 1 118 ? -44.352 -0.851 19.833 1.00 44.50 118 TRP A CA 1
ATOM 971 C C . TRP A 1 118 ? -45.513 -1.411 18.993 1.00 44.50 118 TRP A C 1
ATOM 973 O O . TRP A 1 118 ? -45.520 -1.328 17.760 1.00 44.50 118 TRP A O 1
ATOM 983 N N . ARG A 1 119 ? -46.490 -2.024 19.668 1.00 39.47 119 ARG A N 1
ATOM 984 C CA . ARG A 1 119 ? -47.779 -2.434 19.093 1.00 39.47 119 ARG A CA 1
ATOM 985 C C . ARG A 1 119 ? -48.905 -2.237 20.103 1.00 39.47 119 ARG A C 1
ATOM 987 O O . ARG A 1 119 ? -48.681 -2.589 21.277 1.00 39.47 119 ARG A O 1
#